Protein AF-X1TVV7-F1 (afdb_monomer)

Mean predicted aligned error: 3.79 Å

Radius of gyration: 12.09 Å; Cα contacts (8 Å, |Δi|>4): 133; chains: 1; bounding box: 28×18×34 Å

Solvent-accessible surface area (backbone atoms only — not comparable to full-atom values): 4485 Å² total; per-residue (Å²): 86,76,52,68,49,38,33,25,73,46,56,69,80,76,46,45,72,56,51,53,53,48,38,70,76,36,74,68,44,49,77,46,78,45,76,47,87,93,49,102,32,36,31,37,40,39,36,35,25,74,95,47,97,62,29,60,63,52,45,51,52,52,52,51,52,53,51,55,50,38,49,75,68,62,25,46,80,50,133

Structure (mmCIF, N/CA/C/O backbone):
data_AF-X1TVV7-F1
#
_entry.id   AF-X1TVV7-F1
#
loop_
_atom_site.group_PDB
_atom_site.id
_atom_site.type_symbol
_atom_site.label_atom_id
_atom_site.label_alt_id
_atom_site.label_comp_id
_atom_site.label_asym_id
_atom_site.label_entity_id
_atom_site.label_seq_id
_atom_site.pdbx_PDB_ins_code
_atom_site.Cartn_x
_atom_site.Cartn_y
_atom_site.Cartn_z
_atom_site.occupancy
_atom_site.B_iso_or_equiv
_atom_site.auth_seq_id
_atom_site.auth_comp_id
_atom_site.auth_asym_id
_atom_site.auth_atom_id
_atom_site.pdbx_PDB_model_num
ATOM 1 N N . VAL A 1 1 ? 15.394 1.326 -5.937 1.00 85.25 1 VAL A N 1
ATOM 2 C CA . VAL A 1 1 ? 14.779 2.316 -5.016 1.00 85.25 1 VAL A CA 1
ATOM 3 C C . VAL A 1 1 ? 13.803 1.577 -4.128 1.00 85.25 1 VAL A C 1
ATOM 5 O O . VAL A 1 1 ? 13.106 0.709 -4.640 1.00 85.25 1 VAL A O 1
ATOM 8 N N . GLU A 1 2 ? 13.782 1.878 -2.835 1.00 88.88 2 GLU A N 1
ATOM 9 C CA . GLU A 1 2 ? 12.820 1.320 -1.881 1.00 88.88 2 GLU A CA 1
ATOM 10 C C . GLU A 1 2 ? 12.149 2.473 -1.136 1.00 88.88 2 GLU A C 1
ATOM 12 O O . GLU A 1 2 ? 12.837 3.384 -0.673 1.00 88.88 2 GLU A O 1
ATOM 17 N N . LYS A 1 3 ? 10.815 2.465 -1.075 1.00 91.62 3 LYS A N 1
ATOM 18 C CA . LYS A 1 3 ? 10.017 3.426 -0.304 1.00 91.62 3 LYS A CA 1
ATOM 19 C C . LYS A 1 3 ? 8.950 2.666 0.472 1.00 91.62 3 LYS A C 1
ATOM 21 O O . LYS A 1 3 ? 8.381 1.708 -0.043 1.00 91.62 3 LYS A O 1
ATOM 26 N N . GLY A 1 4 ? 8.654 3.104 1.685 1.00 93.50 4 GLY A N 1
ATOM 27 C CA . GLY A 1 4 ? 7.643 2.468 2.516 1.00 93.50 4 GLY A CA 1
ATOM 28 C C . GLY A 1 4 ? 7.028 3.429 3.515 1.00 93.50 4 GLY A C 1
ATOM 29 O O . GLY A 1 4 ? 7.484 4.563 3.661 1.00 93.50 4 GLY A O 1
ATOM 30 N N . PHE A 1 5 ? 5.953 2.989 4.152 1.00 94.94 5 PHE A N 1
ATOM 31 C CA . PHE A 1 5 ? 5.277 3.718 5.220 1.00 94.94 5 PHE A CA 1
ATOM 32 C C . PHE A 1 5 ? 4.488 2.743 6.094 1.00 94.94 5 PHE A C 1
ATOM 34 O O . PHE A 1 5 ? 4.248 1.594 5.716 1.00 94.94 5 PHE A O 1
ATOM 41 N N . ILE A 1 6 ? 4.070 3.217 7.262 1.00 94.88 6 ILE A N 1
ATOM 42 C CA . ILE A 1 6 ? 3.238 2.451 8.185 1.00 94.88 6 ILE A CA 1
ATOM 43 C C . ILE A 1 6 ? 1.837 3.044 8.150 1.00 94.88 6 ILE A C 1
ATOM 45 O O . ILE A 1 6 ? 1.660 4.256 8.036 1.00 94.88 6 ILE A O 1
ATOM 49 N N . PHE A 1 7 ? 0.825 2.199 8.263 1.00 93.88 7 PHE A N 1
ATOM 50 C CA . PHE A 1 7 ? -0.535 2.645 8.510 1.00 93.88 7 PHE A CA 1
ATOM 51 C C . PHE A 1 7 ? -1.176 1.837 9.629 1.00 93.88 7 PHE A C 1
ATOM 53 O O . PHE A 1 7 ? -0.685 0.773 10.016 1.00 93.88 7 PHE A O 1
ATOM 60 N N . MET A 1 8 ? -2.281 2.360 10.149 1.00 93.44 8 MET A N 1
ATOM 61 C CA . MET A 1 8 ? -3.084 1.694 11.152 1.00 93.44 8 MET A CA 1
ATOM 62 C C . MET A 1 8 ? -4.590 1.838 10.942 1.00 93.44 8 MET A C 1
ATOM 64 O O . MET A 1 8 ? -5.033 2.497 10.007 1.00 93.44 8 MET A O 1
ATOM 68 N N . GLY A 1 9 ? -5.386 1.176 11.782 1.00 90.62 9 GLY A N 1
ATOM 69 C CA . GLY A 1 9 ? -6.852 1.285 11.782 1.00 90.62 9 GLY A CA 1
ATOM 70 C C . GLY A 1 9 ? -7.576 0.333 10.822 1.00 90.62 9 GLY A C 1
ATOM 71 O O . GLY A 1 9 ? -8.766 0.090 11.001 1.00 90.62 9 GLY A O 1
ATOM 72 N N . ILE A 1 10 ? -6.859 -0.287 9.879 1.00 91.50 10 ILE A N 1
ATOM 73 C CA . ILE A 1 10 ? -7.363 -1.371 9.020 1.00 91.50 10 ILE A CA 1
ATOM 74 C C . ILE A 1 10 ? -6.351 -2.518 8.917 1.00 91.50 10 ILE A C 1
ATOM 76 O O . ILE A 1 10 ? -5.144 -2.310 9.018 1.00 91.50 10 ILE A O 1
ATOM 80 N N . GLY A 1 11 ? -6.839 -3.741 8.719 1.00 90.50 11 GLY A N 1
ATOM 81 C CA . GLY A 1 11 ? -5.992 -4.926 8.596 1.00 90.50 11 GLY A CA 1
ATOM 82 C C . GLY A 1 11 ? -5.383 -5.101 7.203 1.00 90.50 11 GLY A C 1
ATOM 83 O O . GLY A 1 11 ? -5.918 -4.625 6.201 1.00 90.50 11 GLY A O 1
ATOM 84 N N . GLU A 1 12 ? -4.301 -5.876 7.126 1.00 90.88 12 GLU A N 1
ATOM 85 C CA . GLU A 1 12 ? -3.639 -6.244 5.866 1.00 90.88 12 GLU A CA 1
ATOM 86 C C . GLU A 1 12 ? -4.612 -6.873 4.851 1.00 90.88 12 GLU A C 1
ATOM 88 O O . GLU A 1 12 ? -4.604 -6.530 3.669 1.00 90.88 12 GLU A O 1
ATOM 93 N N . SER A 1 13 ? -5.525 -7.731 5.316 1.00 91.75 13 SER A N 1
ATOM 94 C CA . SER A 1 13 ? -6.528 -8.385 4.467 1.00 91.75 13 SER A CA 1
ATOM 95 C C . SER A 1 13 ? -7.457 -7.405 3.744 1.00 91.75 13 SER A C 1
ATOM 97 O O . SER A 1 13 ? -7.966 -7.730 2.673 1.00 91.75 13 SER A O 1
ATOM 99 N N . GLN A 1 14 ? -7.664 -6.201 4.288 1.00 93.56 14 GLN A N 1
ATOM 100 C CA . GLN A 1 14 ? -8.504 -5.176 3.668 1.00 93.56 14 GLN A CA 1
ATOM 101 C C . GLN A 1 14 ? -7.797 -4.481 2.501 1.00 93.56 14 GLN A C 1
ATOM 103 O O . GLN A 1 14 ? -8.459 -4.056 1.554 1.00 93.56 14 GLN A O 1
ATOM 108 N N . ILE A 1 15 ? -6.465 -4.382 2.545 1.00 94.50 15 ILE A N 1
ATOM 109 C CA . ILE A 1 15 ? -5.677 -3.749 1.481 1.00 94.50 15 ILE A CA 1
ATOM 110 C C . ILE A 1 15 ? -5.158 -4.750 0.443 1.00 94.50 15 ILE A C 1
ATOM 112 O O . ILE A 1 15 ? -4.842 -4.336 -0.670 1.00 94.50 15 ILE A O 1
ATOM 116 N N . ALA A 1 16 ? -5.126 -6.051 0.753 1.00 94.88 16 ALA A N 1
ATOM 117 C CA . ALA A 1 16 ? -4.582 -7.088 -0.129 1.00 94.88 16 ALA A CA 1
ATOM 118 C C . ALA A 1 16 ? -5.122 -7.041 -1.580 1.00 94.88 16 ALA A C 1
ATOM 120 O O . ALA A 1 16 ? -4.306 -7.035 -2.501 1.00 94.88 16 ALA A O 1
ATOM 121 N N . PRO A 1 17 ? -6.441 -6.884 -1.845 1.00 96.56 17 PRO A N 1
ATOM 122 C CA . PRO A 1 17 ? -6.945 -6.793 -3.221 1.00 96.56 17 PRO A CA 1
ATOM 123 C C . PRO A 1 17 ? -6.452 -5.555 -3.986 1.00 96.56 17 PRO A C 1
ATOM 125 O O . PRO A 1 17 ? -6.429 -5.546 -5.215 1.00 96.56 17 PRO A O 1
ATOM 128 N N . TYR A 1 18 ? -6.103 -4.482 -3.273 1.00 96.75 18 TYR A N 1
ATOM 129 C CA . TYR A 1 18 ? -5.588 -3.246 -3.861 1.00 96.75 18 TYR A CA 1
ATOM 130 C C . TYR A 1 18 ? -4.088 -3.333 -4.115 1.00 96.75 18 TYR A C 1
ATOM 132 O O . TYR A 1 18 ? -3.623 -2.819 -5.129 1.00 96.75 18 TYR A O 1
ATOM 140 N N . VAL A 1 19 ? -3.356 -4.025 -3.238 1.00 96.00 19 VAL A N 1
ATOM 141 C CA . VAL A 1 19 ? -1.949 -4.372 -3.463 1.00 96.00 19 VAL A CA 1
ATOM 142 C C . VAL A 1 19 ? -1.820 -5.218 -4.727 1.00 96.00 19 VAL A C 1
ATOM 144 O O . VAL A 1 19 ? -1.070 -4.833 -5.614 1.00 96.00 19 VAL A O 1
ATOM 147 N N . THR A 1 20 ? -2.640 -6.263 -4.892 1.00 96.12 20 THR A N 1
ATOM 148 C CA . THR A 1 20 ? -2.634 -7.084 -6.118 1.00 96.12 20 THR A CA 1
ATOM 149 C C . THR A 1 20 ? -2.879 -6.247 -7.378 1.00 96.12 20 THR A C 1
ATOM 151 O O . THR A 1 20 ? -2.159 -6.379 -8.362 1.00 96.12 20 THR A O 1
ATOM 154 N N . LYS A 1 21 ? -3.840 -5.314 -7.350 1.00 96.62 21 LYS A N 1
ATOM 155 C CA . LYS A 1 21 ? -4.090 -4.404 -8.485 1.00 96.62 21 LYS A CA 1
ATOM 156 C C . LYS A 1 21 ? -2.915 -3.470 -8.772 1.00 96.62 21 LYS A C 1
ATOM 158 O O . LYS A 1 21 ? -2.679 -3.123 -9.927 1.00 96.62 21 LYS A O 1
ATOM 163 N N . LEU A 1 22 ? -2.207 -3.022 -7.737 1.00 95.69 22 LEU A N 1
ATOM 164 C CA . LEU A 1 22 ? -1.010 -2.199 -7.893 1.00 95.69 22 LEU A CA 1
ATOM 165 C C . LEU A 1 22 ? 0.141 -2.997 -8.502 1.00 95.69 22 LEU A C 1
ATOM 167 O O . LEU A 1 22 ? 0.814 -2.469 -9.378 1.00 95.69 22 LEU A O 1
ATOM 171 N N . GLU A 1 23 ? 0.331 -4.252 -8.097 1.00 94.75 23 GLU A N 1
ATOM 172 C CA . GLU A 1 23 ? 1.326 -5.153 -8.692 1.00 94.75 23 GLU A CA 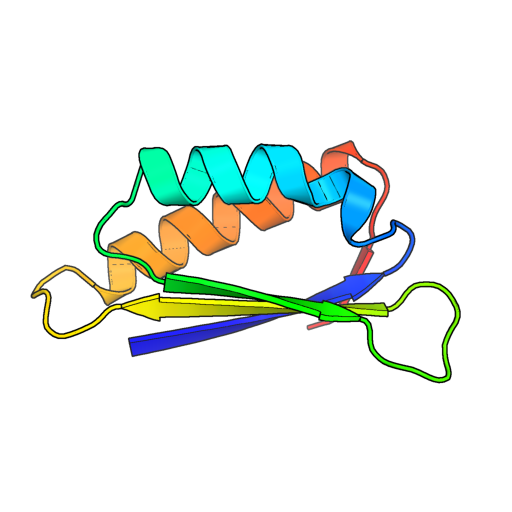1
ATOM 173 C C . GLU A 1 23 ? 1.017 -5.440 -10.170 1.00 94.75 23 GLU A C 1
ATOM 175 O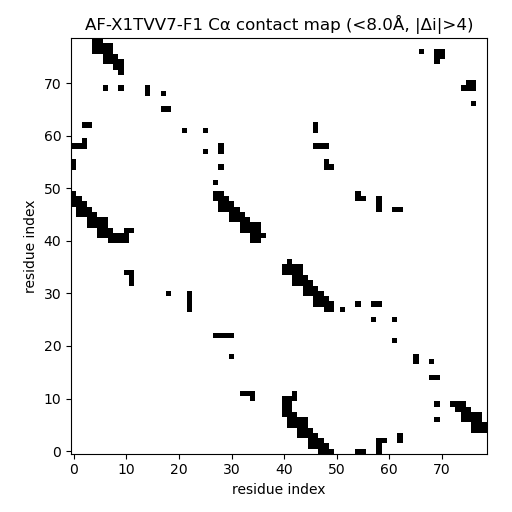 O . GLU A 1 23 ? 1.915 -5.397 -11.007 1.00 94.75 23 GLU A O 1
ATOM 180 N N . GLU A 1 24 ? -0.256 -5.640 -10.529 1.00 95.94 24 GLU A N 1
ATOM 181 C CA . GLU A 1 24 ? -0.682 -5.788 -11.931 1.00 95.94 24 GLU A CA 1
ATOM 182 C C . GLU A 1 24 ? -0.447 -4.510 -12.752 1.00 95.94 24 GLU A C 1
ATOM 184 O O . GLU A 1 24 ? -0.044 -4.571 -13.916 1.00 95.94 24 GLU A O 1
ATOM 189 N N . LYS A 1 25 ? -0.698 -3.339 -12.154 1.00 95.50 25 LYS A N 1
ATOM 190 C CA . LYS A 1 25 ? -0.517 -2.030 -12.798 1.00 95.50 25 LYS A CA 1
ATOM 191 C C . LYS A 1 25 ? 0.957 -1.651 -12.953 1.00 95.50 25 LYS A C 1
ATOM 193 O O . LYS A 1 25 ? 1.324 -1.009 -13.938 1.00 95.50 25 LYS A O 1
ATOM 198 N N . TYR A 1 26 ? 1.780 -2.033 -11.985 1.00 93.50 26 TYR A N 1
ATOM 199 C CA . TYR A 1 26 ? 3.203 -1.733 -11.912 1.00 93.50 26 TYR A CA 1
ATOM 200 C C . TYR A 1 26 ? 4.010 -3.032 -11.779 1.00 93.50 26 TYR A C 1
ATOM 202 O O . TYR A 1 26 ? 4.616 -3.270 -10.735 1.00 93.50 26 TYR A O 1
ATOM 210 N N . PRO A 1 27 ? 4.079 -3.864 -12.834 1.00 92.38 27 PRO A N 1
ATOM 211 C CA . PRO A 1 27 ? 4.725 -5.179 -12.766 1.00 92.38 27 PRO A CA 1
ATOM 212 C C . PRO A 1 27 ? 6.240 -5.115 -12.501 1.00 92.38 27 PRO A C 1
ATOM 214 O O . PRO A 1 27 ? 6.875 -6.138 -12.261 1.00 92.38 27 PRO A O 1
ATOM 217 N N . GLN A 1 28 ? 6.845 -3.925 -12.567 1.00 92.75 28 GLN A N 1
ATOM 218 C CA . GLN A 1 28 ? 8.249 -3.673 -12.230 1.00 92.75 28 GLN A CA 1
ATOM 219 C C . GLN A 1 28 ? 8.472 -3.393 -10.734 1.00 92.75 28 GLN A C 1
ATOM 221 O O . GLN A 1 28 ? 9.621 -3.333 -10.284 1.00 92.75 28 GLN A O 1
ATOM 226 N N . LEU A 1 29 ? 7.395 -3.167 -9.979 1.00 93.62 29 LEU A N 1
ATOM 227 C CA . LEU A 1 29 ? 7.436 -2.913 -8.549 1.00 93.62 29 LEU A CA 1
ATOM 228 C C . LEU A 1 29 ? 7.158 -4.203 -7.790 1.00 93.62 29 LEU A C 1
ATOM 230 O O . LEU A 1 29 ? 6.244 -4.957 -8.102 1.00 93.62 29 LEU A O 1
ATOM 234 N N . TRP A 1 30 ? 7.943 -4.420 -6.748 1.00 94.38 30 TRP A N 1
AT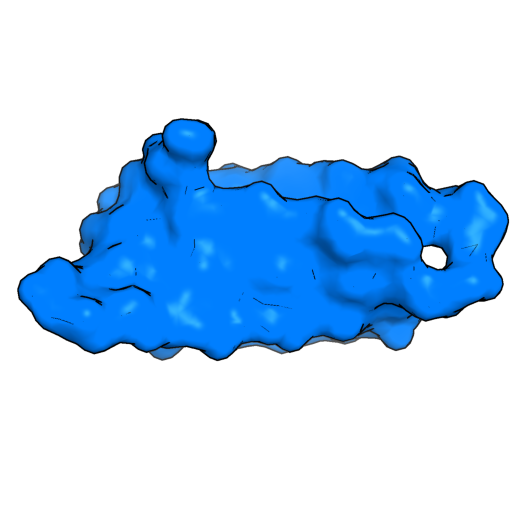OM 235 C CA . TRP A 1 30 ? 7.704 -5.445 -5.755 1.00 94.38 30 TRP A CA 1
ATOM 236 C C . TRP A 1 30 ? 7.064 -4.791 -4.534 1.00 94.38 30 TRP A C 1
ATOM 238 O O . TRP A 1 30 ? 7.682 -3.915 -3.925 1.00 94.38 30 TRP A O 1
ATOM 248 N N . ILE A 1 31 ? 5.859 -5.214 -4.152 1.00 95.25 31 ILE A N 1
ATOM 249 C CA . ILE A 1 31 ? 5.141 -4.660 -3.000 1.00 95.25 31 ILE A CA 1
ATOM 250 C C . ILE A 1 31 ? 5.103 -5.712 -1.887 1.00 95.25 31 ILE A C 1
ATOM 252 O O . ILE A 1 31 ? 4.820 -6.881 -2.122 1.00 95.25 31 ILE A O 1
ATOM 256 N N . LYS A 1 32 ? 5.437 -5.318 -0.659 1.00 94.88 32 LYS A N 1
ATOM 257 C CA . LYS A 1 32 ? 5.335 -6.168 0.533 1.00 94.88 32 LYS A CA 1
ATOM 258 C C . LYS A 1 32 ? 4.460 -5.493 1.569 1.00 94.88 32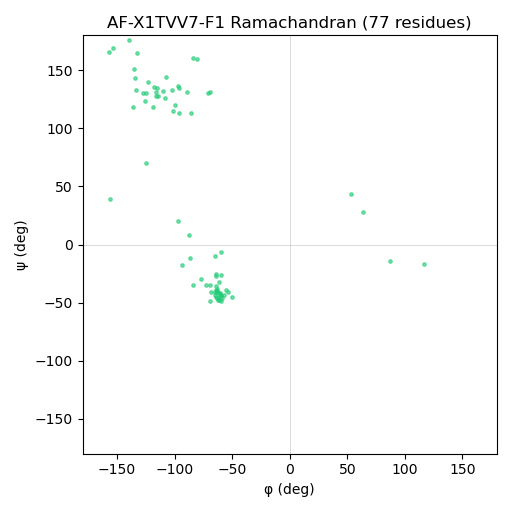 LYS A C 1
ATOM 260 O O . LYS A 1 32 ? 4.590 -4.291 1.796 1.00 94.88 32 LYS A O 1
ATOM 265 N N . THR A 1 33 ? 3.627 -6.289 2.222 1.00 93.69 33 THR A N 1
ATOM 266 C CA . THR A 1 33 ? 2.863 -5.896 3.401 1.00 93.69 33 THR A CA 1
ATOM 267 C C . THR A 1 33 ? 3.277 -6.764 4.577 1.00 93.69 33 THR A C 1
ATOM 269 O O . THR A 1 33 ? 3.468 -7.971 4.435 1.00 93.69 33 THR A O 1
ATOM 272 N N . HIS A 1 34 ? 3.478 -6.141 5.736 1.00 91.50 34 HIS A N 1
ATOM 273 C CA . HIS A 1 34 ? 3.866 -6.845 6.952 1.00 91.50 34 HIS A CA 1
ATOM 274 C C . HIS A 1 34 ? 3.062 -6.327 8.149 1.00 91.50 34 HIS A C 1
ATOM 276 O O . HIS A 1 34 ? 3.184 -5.150 8.499 1.00 91.50 34 HIS A O 1
ATOM 282 N N . PRO A 1 35 ? 2.253 -7.175 8.809 1.00 89.06 35 PRO A N 1
ATOM 283 C CA . PRO A 1 35 ? 1.575 -6.791 10.036 1.00 89.06 35 PRO A CA 1
ATOM 284 C C . PRO A 1 35 ? 2.604 -6.675 11.166 1.00 89.06 35 PRO A C 1
ATOM 286 O O . PRO A 1 35 ? 3.411 -7.581 11.393 1.00 89.06 35 PRO A O 1
ATOM 289 N N . ARG A 1 36 ? 2.583 -5.560 11.898 1.00 84.94 36 ARG A N 1
ATOM 290 C CA . ARG A 1 36 ? 3.458 -5.344 13.054 1.00 84.94 36 ARG A CA 1
ATOM 291 C C . ARG A 1 36 ? 2.809 -5.941 14.303 1.00 84.94 36 ARG A C 1
ATOM 293 O O . ARG A 1 36 ? 1.765 -5.492 14.767 1.00 84.94 36 ARG A O 1
ATOM 300 N N . ILE A 1 37 ? 3.424 -6.997 14.837 1.00 67.94 37 ILE A N 1
ATOM 301 C CA . ILE A 1 37 ? 2.916 -7.749 15.993 1.00 67.94 37 ILE A CA 1
ATOM 302 C C . ILE A 1 37 ? 3.019 -6.894 17.268 1.00 67.94 37 ILE A C 1
ATOM 304 O O . ILE A 1 37 ? 4.082 -6.357 17.567 1.00 67.94 37 ILE A O 1
ATOM 308 N N . GLY A 1 38 ? 1.934 -6.817 18.049 1.00 64.00 38 GLY A N 1
ATOM 309 C CA . GLY A 1 38 ? 1.904 -6.179 19.378 1.00 64.00 38 GLY A CA 1
ATOM 310 C C . GLY A 1 38 ? 0.992 -4.951 19.493 1.00 64.00 38 GLY A C 1
ATOM 311 O O . GLY A 1 38 ? 0.597 -4.595 20.601 1.00 64.00 38 GLY A O 1
ATOM 312 N N . LEU A 1 39 ? 0.588 -4.357 18.368 1.00 58.72 39 LEU A N 1
ATOM 313 C CA . LEU A 1 39 ? -0.423 -3.301 18.286 1.00 58.72 39 LEU A CA 1
ATOM 314 C C . LEU A 1 39 ? -1.478 -3.765 17.285 1.00 58.72 39 LEU A C 1
ATOM 316 O O . LEU A 1 39 ? -1.147 -4.122 16.161 1.00 58.72 39 LEU A O 1
ATOM 320 N N . ALA A 1 40 ? -2.739 -3.829 17.712 1.00 62.19 40 ALA A N 1
ATOM 321 C CA . ALA A 1 40 ? -3.782 -4.638 17.073 1.00 62.19 40 ALA A CA 1
ATOM 322 C C . ALA A 1 40 ? -4.088 -4.310 15.598 1.00 62.19 40 ALA A C 1
ATOM 324 O O . ALA A 1 40 ? -4.874 -5.028 14.987 1.00 62.19 40 ALA A O 1
ATOM 325 N N . VAL A 1 41 ? -3.515 -3.254 15.016 1.00 73.06 41 VAL A N 1
ATOM 326 C CA . VAL A 1 41 ? -3.845 -2.837 13.656 1.00 73.06 41 VAL A CA 1
ATOM 327 C C . VAL A 1 41 ? -2.719 -2.026 13.003 1.00 73.06 41 VAL A C 1
ATOM 329 O O . VAL A 1 41 ? -3.018 -1.032 12.370 1.00 73.06 41 VAL A O 1
ATOM 332 N N . GLU A 1 42 ? -1.435 -2.354 13.182 1.00 89.75 42 GLU A N 1
ATOM 333 C CA . GLU A 1 42 ? -0.356 -1.686 12.424 1.00 89.75 42 GLU A CA 1
ATOM 334 C C . GLU A 1 42 ? 0.144 -2.564 11.278 1.00 89.75 42 GLU A C 1
ATOM 336 O O . GLU A 1 42 ? 0.434 -3.747 11.465 1.00 89.75 42 GLU A O 1
ATOM 341 N N . VAL A 1 43 ? 0.279 -1.976 10.094 1.00 92.06 43 VAL A N 1
ATOM 342 C CA . VAL A 1 43 ? 0.783 -2.657 8.901 1.00 92.06 43 VAL A CA 1
ATOM 343 C C . VAL A 1 43 ? 1.811 -1.766 8.220 1.00 92.06 43 VAL A C 1
ATOM 345 O O . VAL A 1 43 ? 1.603 -0.570 8.022 1.00 92.06 43 VAL A O 1
ATOM 348 N N . GLU A 1 44 ? 2.935 -2.365 7.860 1.00 94.12 44 GLU A N 1
ATOM 349 C CA . GLU A 1 44 ? 3.982 -1.740 7.066 1.00 94.12 44 GLU A CA 1
ATOM 350 C C . GLU A 1 44 ? 3.811 -2.107 5.594 1.00 94.12 44 GLU A C 1
ATOM 352 O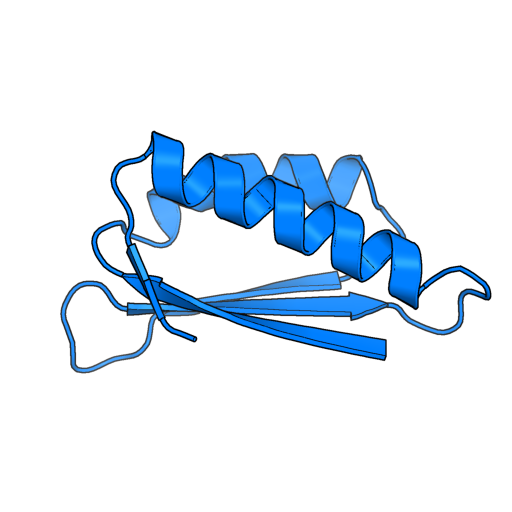 O . GLU A 1 44 ? 3.578 -3.272 5.267 1.00 94.12 44 GLU A O 1
ATOM 357 N N . VAL A 1 45 ? 3.929 -1.110 4.715 1.00 94.69 45 VAL A N 1
ATOM 358 C CA . VAL A 1 45 ? 3.954 -1.281 3.260 1.00 94.69 45 VAL A CA 1
ATOM 359 C C . VAL A 1 45 ? 5.325 -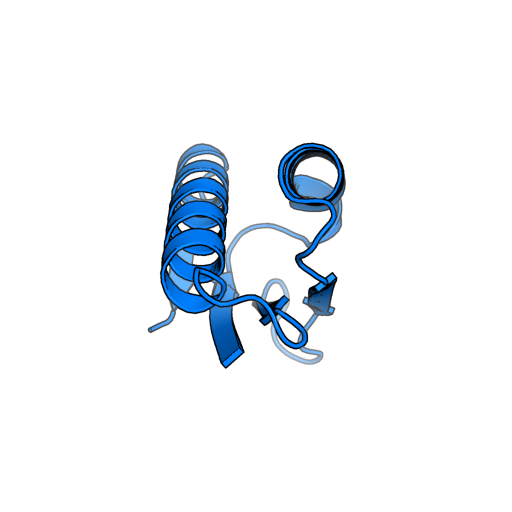0.874 2.753 1.00 94.69 45 VAL A C 1
ATOM 361 O O . VAL A 1 45 ? 5.751 0.256 2.993 1.00 94.69 45 VAL A O 1
ATOM 364 N N . SER A 1 46 ? 5.964 -1.751 1.986 1.00 95.31 46 SER A N 1
ATOM 365 C CA . SER A 1 46 ? 7.241 -1.481 1.324 1.00 95.31 46 SER A CA 1
ATOM 366 C C . SER A 1 46 ? 7.117 -1.731 -0.174 1.00 95.31 46 SER A C 1
ATOM 368 O O . SER A 1 46 ? 6.635 -2.779 -0.597 1.00 95.31 46 SER A O 1
ATOM 370 N N . ILE A 1 47 ? 7.555 -0.769 -0.980 1.00 94.50 47 ILE A N 1
ATOM 371 C CA . ILE A 1 47 ? 7.553 -0.812 -2.442 1.00 94.50 47 ILE A CA 1
ATOM 372 C C . ILE A 1 47 ? 9.001 -0.712 -2.917 1.00 94.50 47 ILE A C 1
ATOM 374 O O . ILE A 1 47 ? 9.678 0.297 -2.697 1.00 94.50 47 ILE A O 1
ATOM 378 N N . THR A 1 48 ? 9.465 -1.749 -3.604 1.00 93.38 48 THR A N 1
ATOM 379 C CA . THR A 1 48 ? 10.828 -1.858 -4.125 1.00 93.38 48 THR A CA 1
ATOM 380 C C . THR A 1 48 ? 10.795 -1.907 -5.650 1.00 93.38 48 THR A C 1
ATOM 382 O O . THR A 1 48 ? 10.118 -2.743 -6.236 1.00 93.38 48 THR A O 1
ATOM 385 N N . CYS A 1 49 ? 11.560 -1.042 -6.314 1.00 91.75 49 CYS A N 1
ATOM 386 C CA . CYS A 1 49 ? 11.779 -1.095 -7.761 1.00 91.75 49 CYS A CA 1
ATOM 387 C C . CYS A 1 49 ? 13.210 -1.551 -8.063 1.00 91.75 49 CYS A C 1
ATOM 389 O O . CYS A 1 49 ? 14.174 -0.912 -7.609 1.00 91.75 49 CYS A O 1
ATOM 391 N N . PHE A 1 50 ? 13.352 -2.600 -8.876 1.00 83.81 50 PHE A N 1
ATOM 392 C CA . PHE A 1 50 ? 14.647 -3.139 -9.295 1.00 83.81 50 PHE A CA 1
ATOM 393 C C . PHE A 1 50 ? 15.061 -2.585 -10.665 1.00 83.81 50 PHE A C 1
ATOM 395 O O . PHE A 1 50 ? 14.449 -2.914 -11.673 1.00 83.81 50 PHE A O 1
ATOM 402 N N . ASN A 1 51 ? 16.129 -1.779 -10.697 1.00 71.69 51 ASN A N 1
ATOM 403 C CA . ASN A 1 51 ? 16.887 -1.431 -11.910 1.00 71.69 51 ASN A CA 1
ATOM 404 C C . ASN A 1 51 ? 16.068 -0.873 -13.103 1.00 71.69 51 ASN A C 1
ATOM 406 O O . ASN A 1 51 ? 16.315 -1.230 -14.252 1.00 71.69 51 ASN A O 1
ATOM 410 N N . VAL A 1 52 ? 15.123 0.039 -12.841 1.00 81.06 52 VAL A N 1
ATOM 411 C CA . VAL A 1 52 ? 14.397 0.785 -13.888 1.00 81.06 52 VAL A CA 1
ATOM 412 C C . VAL A 1 52 ? 14.728 2.271 -13.788 1.00 81.06 52 VAL A C 1
ATOM 414 O O . VAL A 1 52 ? 14.695 2.827 -12.692 1.00 81.06 52 VAL A O 1
ATOM 417 N N . GLU A 1 53 ? 15.004 2.912 -14.927 1.00 82.69 53 GLU A N 1
ATOM 418 C CA . GLU A 1 53 ? 15.374 4.335 -15.024 1.00 82.69 53 GLU A CA 1
ATOM 419 C C . GLU A 1 53 ? 14.328 5.260 -14.368 1.00 82.69 53 GLU A C 1
ATOM 421 O O . GLU A 1 53 ? 14.684 6.156 -13.612 1.00 82.69 53 GLU A O 1
ATOM 426 N N . ASN A 1 54 ? 13.035 4.945 -14.522 1.00 86.62 54 ASN A N 1
ATOM 427 C CA . ASN A 1 54 ? 11.913 5.679 -13.910 1.00 86.62 54 ASN A CA 1
ATOM 428 C C . ASN A 1 54 ? 11.400 5.049 -12.597 1.00 86.62 54 ASN A C 1
ATOM 430 O O . ASN A 1 54 ? 10.257 5.271 -12.192 1.00 86.62 54 ASN A O 1
ATOM 434 N N . GLY A 1 55 ? 12.208 4.214 -11.938 1.00 87.19 55 GLY A N 1
ATOM 435 C CA . GLY A 1 55 ? 11.775 3.419 -10.785 1.00 87.19 55 GLY A CA 1
ATOM 436 C C . GLY A 1 55 ? 11.312 4.239 -9.581 1.00 87.19 55 GLY A C 1
ATOM 437 O O . GLY A 1 55 ? 10.407 3.819 -8.862 1.00 87.19 55 GLY A O 1
ATOM 438 N N . GLU A 1 56 ? 11.901 5.416 -9.370 1.00 89.31 56 GLU A N 1
ATOM 4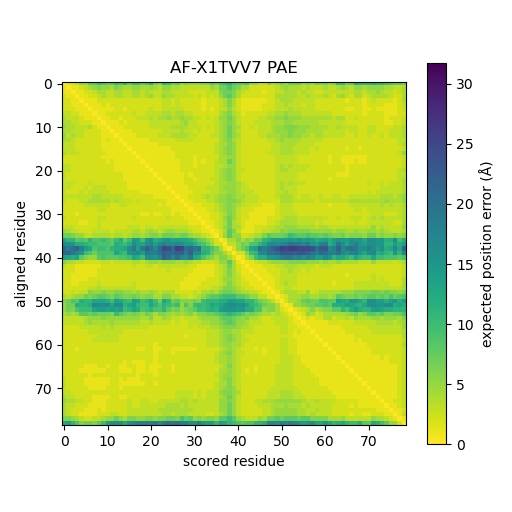39 C CA . GLU A 1 56 ? 11.522 6.306 -8.271 1.00 89.31 56 GLU A CA 1
ATOM 440 C C . GLU A 1 56 ? 10.132 6.919 -8.469 1.00 89.31 56 GLU A C 1
ATOM 442 O O . GLU A 1 56 ? 9.293 6.832 -7.574 1.00 89.31 56 GLU A O 1
ATOM 447 N N . GLU A 1 57 ? 9.859 7.458 -9.657 1.00 91.81 57 GLU A N 1
ATOM 448 C CA . GLU A 1 57 ? 8.563 8.056 -9.984 1.00 91.81 57 GLU A CA 1
ATOM 449 C C . GLU A 1 57 ? 7.434 7.013 -9.925 1.00 91.81 57 GLU A C 1
ATOM 451 O O . GLU A 1 57 ? 6.345 7.286 -9.416 1.00 91.81 57 GLU A O 1
ATOM 456 N N . MET A 1 58 ? 7.693 5.792 -10.407 1.00 91.94 58 MET A N 1
ATOM 457 C CA . MET A 1 58 ? 6.732 4.688 -10.312 1.00 91.94 58 MET A CA 1
ATOM 458 C C . MET A 1 58 ? 6.453 4.306 -8.858 1.00 91.94 58 MET A C 1
ATOM 460 O O . MET A 1 58 ? 5.290 4.160 -8.482 1.00 91.94 58 MET A O 1
ATOM 464 N N . ALA A 1 59 ? 7.498 4.184 -8.033 1.00 92.44 59 ALA A N 1
ATOM 465 C CA . ALA A 1 59 ? 7.340 3.876 -6.618 1.00 92.44 59 ALA A CA 1
ATOM 466 C C . ALA A 1 59 ? 6.538 4.968 -5.893 1.00 92.44 59 ALA A C 1
ATOM 468 O O . ALA A 1 59 ? 5.651 4.644 -5.111 1.00 92.44 59 ALA A O 1
ATOM 469 N N . GLU A 1 60 ? 6.777 6.250 -6.186 1.00 93.12 60 GLU A N 1
ATOM 470 C CA . GLU A 1 60 ? 6.006 7.359 -5.607 1.00 93.12 60 GLU A CA 1
ATOM 471 C C . GLU A 1 60 ? 4.537 7.351 -6.023 1.00 93.12 60 GLU A C 1
ATOM 473 O O . GLU A 1 60 ? 3.658 7.541 -5.179 1.00 93.12 60 GLU A O 1
ATOM 478 N N . LYS A 1 61 ? 4.251 7.094 -7.304 1.00 94.75 61 LYS A N 1
ATOM 479 C CA . LYS A 1 61 ? 2.876 6.964 -7.802 1.00 94.75 61 LYS A CA 1
ATOM 480 C C . LYS A 1 61 ? 2.147 5.810 -7.120 1.00 94.75 61 LYS A C 1
ATOM 482 O O . LYS A 1 61 ? 1.048 6.012 -6.607 1.00 94.75 61 LYS A O 1
ATOM 487 N N . ALA A 1 62 ? 2.776 4.637 -7.046 1.00 95.50 62 ALA A N 1
ATOM 488 C CA . ALA A 1 62 ? 2.212 3.477 -6.363 1.00 95.50 62 ALA A CA 1
ATOM 489 C C . ALA A 1 62 ? 1.974 3.752 -4.868 1.00 95.50 62 ALA A C 1
ATOM 491 O O . ALA A 1 62 ? 0.912 3.425 -4.338 1.00 95.50 62 ALA A O 1
ATOM 492 N N . LEU A 1 63 ? 2.922 4.420 -4.204 1.00 95.19 63 LEU A N 1
ATOM 493 C CA . LEU A 1 63 ? 2.832 4.785 -2.790 1.00 95.19 63 LEU A CA 1
ATOM 494 C C . LEU A 1 63 ? 1.692 5.781 -2.536 1.00 95.19 63 LEU A C 1
ATOM 496 O O . LEU A 1 63 ? 0.935 5.630 -1.578 1.00 95.19 63 LEU A O 1
ATOM 500 N N . LYS A 1 64 ? 1.512 6.769 -3.417 1.00 96.12 64 LYS A N 1
ATOM 501 C CA . LYS A 1 64 ? 0.379 7.698 -3.355 1.00 96.12 64 LYS A CA 1
ATOM 502 C C . LYS A 1 64 ? -0.960 6.978 -3.537 1.00 96.12 64 LYS A C 1
ATOM 504 O O . LYS A 1 64 ? -1.879 7.206 -2.755 1.00 96.12 64 LYS A O 1
ATOM 509 N N . GLU A 1 65 ? -1.064 6.092 -4.524 1.00 96.94 65 GLU A N 1
ATOM 510 C CA . GLU A 1 65 ? -2.299 5.346 -4.795 1.00 96.94 65 GLU A CA 1
ATOM 511 C C . GLU A 1 65 ? -2.724 4.471 -3.611 1.00 96.94 65 GLU A C 1
ATOM 513 O O . GLU A 1 65 ? -3.891 4.502 -3.215 1.00 96.94 65 GLU A O 1
ATOM 518 N N . ILE A 1 66 ? -1.793 3.733 -2.994 1.00 96.38 66 ILE A N 1
ATOM 519 C CA . ILE A 1 66 ? -2.135 2.904 -1.831 1.00 96.38 66 ILE A CA 1
ATOM 520 C C . ILE A 1 66 ? -2.481 3.755 -0.601 1.00 96.38 66 ILE A C 1
ATOM 522 O O . ILE A 1 66 ? -3.405 3.408 0.133 1.00 96.38 66 ILE A O 1
ATOM 526 N N . LYS A 1 67 ? -1.825 4.908 -0.400 1.00 96.56 67 LYS A N 1
ATOM 527 C CA . LYS A 1 67 ? -2.188 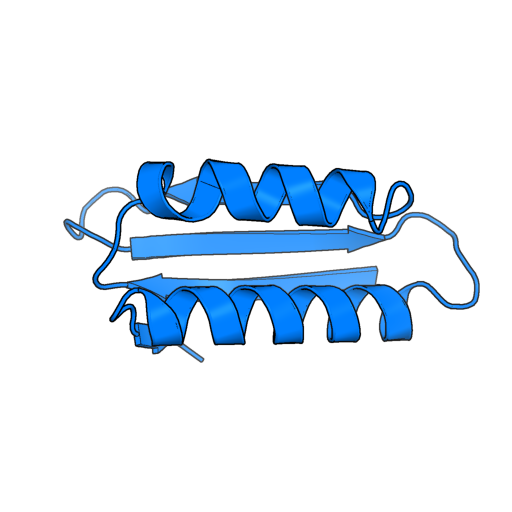5.862 0.662 1.00 96.56 67 LYS A CA 1
ATOM 528 C C . LYS A 1 67 ? -3.626 6.366 0.506 1.00 96.56 67 LYS A C 1
ATOM 530 O O . LYS A 1 67 ? -4.373 6.393 1.480 1.00 96.56 67 LYS A O 1
ATOM 535 N N . GLU A 1 68 ? -4.042 6.708 -0.713 1.00 97.38 68 GLU A N 1
ATOM 536 C CA . GLU A 1 68 ? -5.424 7.122 -0.992 1.00 97.38 68 GLU A CA 1
ATOM 537 C C . GLU A 1 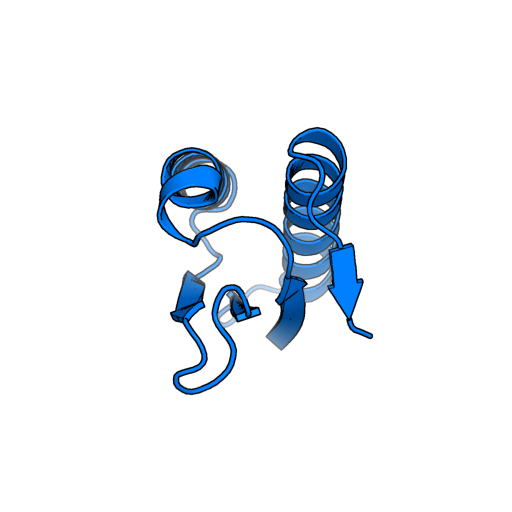68 ? -6.437 6.003 -0.711 1.00 97.38 68 GLU A C 1
ATOM 539 O O . GLU A 1 68 ? -7.525 6.270 -0.198 1.00 97.38 68 GLU A O 1
ATOM 544 N N . VAL A 1 69 ? -6.096 4.751 -1.032 1.00 96.88 69 VAL A N 1
ATOM 545 C CA . VAL A 1 69 ? -6.922 3.579 -0.700 1.00 96.88 69 VAL A CA 1
ATOM 546 C C . VAL A 1 69 ? -7.060 3.418 0.812 1.00 96.88 69 VAL A C 1
ATOM 548 O O . VAL A 1 69 ? -8.176 3.254 1.297 1.00 96.88 69 VAL A O 1
ATOM 551 N N . ILE A 1 70 ? -5.957 3.500 1.558 1.00 95.94 70 ILE A N 1
ATOM 552 C CA . ILE A 1 70 ? -5.957 3.353 3.020 1.00 95.94 70 ILE A CA 1
ATOM 553 C C . ILE A 1 70 ? -6.859 4.406 3.667 1.00 95.94 70 ILE A C 1
ATOM 555 O O . ILE A 1 70 ? -7.719 4.051 4.469 1.00 95.94 70 ILE A O 1
ATOM 559 N N . ILE A 1 71 ? -6.749 5.672 3.251 1.00 96.31 71 ILE A N 1
ATOM 560 C CA . ILE A 1 71 ? -7.611 6.756 3.750 1.00 96.31 71 ILE A CA 1
ATOM 561 C C . ILE A 1 71 ? -9.090 6.473 3.437 1.00 96.31 71 ILE A C 1
ATOM 563 O O . ILE A 1 71 ? -9.947 6.636 4.302 1.00 96.31 71 ILE A O 1
ATOM 567 N N . LYS A 1 72 ? -9.413 5.999 2.224 1.00 97.00 72 LYS A N 1
ATOM 568 C CA . LYS A 1 72 ? -10.795 5.639 1.835 1.00 97.00 72 LYS A CA 1
ATOM 569 C C . LYS A 1 72 ? -11.372 4.480 2.646 1.00 97.00 72 LYS A C 1
ATOM 571 O O . LYS A 1 72 ? -12.588 4.383 2.781 1.00 97.00 72 LYS A O 1
ATOM 576 N N . LEU A 1 73 ? -10.515 3.601 3.155 1.00 95.31 73 LEU A N 1
ATOM 577 C CA . LEU A 1 73 ? -10.892 2.486 4.020 1.00 95.31 73 LEU A CA 1
ATOM 578 C C . LEU A 1 73 ? -10.942 2.881 5.507 1.00 95.31 73 LEU A C 1
ATOM 580 O O . LEU A 1 73 ? -11.151 2.009 6.344 1.00 95.31 73 LEU A O 1
ATOM 584 N N . ASN A 1 74 ? -10.808 4.175 5.829 1.00 94.38 74 ASN A N 1
ATOM 585 C CA . ASN A 1 74 ? -10.713 4.721 7.187 1.00 94.38 74 ASN A CA 1
ATOM 586 C C . ASN A 1 74 ? -9.463 4.260 7.958 1.00 94.38 74 ASN A C 1
ATOM 588 O O . ASN A 1 74 ? -9.490 4.172 9.183 1.00 94.38 74 ASN A O 1
ATOM 592 N N . GLY A 1 75 ? -8.373 3.952 7.252 1.00 93.44 75 GLY A N 1
ATOM 593 C CA . GLY A 1 75 ? -7.060 3.765 7.859 1.00 93.44 75 GLY A CA 1
ATOM 594 C C . GLY A 1 75 ? -6.323 5.091 8.069 1.00 93.44 75 GLY A C 1
ATOM 595 O O . GLY A 1 75 ? -6.610 6.101 7.425 1.00 93.44 75 GLY A O 1
ATOM 596 N N . GLU A 1 76 ? -5.330 5.070 8.949 1.00 94.19 76 GLU A N 1
ATOM 597 C CA . GLU A 1 76 ? -4.514 6.217 9.351 1.00 94.19 76 GLU A CA 1
ATOM 598 C C . GLU A 1 76 ? -3.057 5.993 8.940 1.00 94.19 76 GLU A C 1
ATOM 600 O O . GLU A 1 76 ? -2.498 4.935 9.206 1.00 94.19 76 GLU A O 1
ATOM 605 N N . ILE A 1 77 ? -2.415 6.971 8.302 1.00 94.75 77 ILE A N 1
ATOM 606 C CA . ILE A 1 77 ? -1.005 6.870 7.892 1.00 94.75 77 ILE A CA 1
ATOM 607 C C . ILE A 1 77 ? -0.112 7.382 9.028 1.00 94.75 77 ILE A C 1
ATOM 609 O O . ILE A 1 77 ? -0.336 8.478 9.537 1.00 94.75 77 ILE A O 1
ATOM 613 N N . LYS A 1 78 ? 0.920 6.613 9.385 1.00 87.44 78 LYS A N 1
ATOM 614 C CA . LYS A 1 78 ? 2.014 7.030 10.269 1.00 87.44 78 LYS A CA 1
ATOM 615 C C . LYS A 1 78 ? 3.239 7.379 9.421 1.00 87.44 78 LYS A C 1
ATOM 617 O O . LYS A 1 78 ? 3.773 6.509 8.729 1.00 87.44 78 LYS A O 1
ATOM 622 N N . GLU A 1 79 ? 3.630 8.651 9.453 1.00 66.25 79 GLU A N 1
ATOM 623 C CA . GLU A 1 79 ? 4.875 9.162 8.855 1.00 66.25 79 GLU A CA 1
ATOM 624 C C . GLU A 1 79 ? 6.086 8.930 9.762 1.00 66.25 79 GLU A C 1
ATOM 626 O O . GLU A 1 79 ? 5.940 9.064 11.001 1.00 66.25 79 GLU A O 1
#

Sequence (79 aa):
VEKGFIFMGIGESQIAPYVTKLEEKYPQLWIKTHPRIGLAVEVEVSITCFNVENGEEMAEKALKEIKEVIIKLNGEIKE

Organism: NCBI:txid412755

Secondary structure (DSSP, 8-state):
-EEEEEEESS-HHHHHHHHHHHHHH-TTEEEEEEEETTSTTEEEEEEEE-S-TTHHHHHHHHHHHHHHHHHHTT-EEE-

Foldseek 3Di:
DKDKFKKWDDAPVQCVVVVVVLCVVCVQKDWDKDADPPDPTMIMIMIDGDDDPCRVVSSVVSVVSSVVVCVVVVMGTDD

Nearest PDB structures (foldseek):
  2qn6-assembly1_B  TM=5.959E-01  e=3.701E-04  Saccharolobus solfataricus P2
  1yz7-assembly1_A  TM=6.075E-01  e=7.794E-03  Pyrococcus abyssi
  5v0s-assembly1_B  TM=4.507E-01  e=5.555E-02  Bacillus anthracis
  4rww-assembly1_A  TM=4.804E-01  e=4.534E-01  Listeria monocytogenes EGD-e
  4rww-assembly1_B  TM=3.974E-01  e=8.340E-01  Listeria monocytogenes EGD-e

pLDDT: mean 90.61, std 8.44, range [58.72, 97.38]